Protein AF-A0A659UDJ1-F1 (afdb_monomer_lite)

Foldseek 3Di:
DADLQDLVRADADDPVLLVVLLVLLVVCVVVVPDDDAAEFASHRNGQSSCCNNPVDGHDHDNLRPDADPDPVVNVVSVVVVVCVVVPDPDDD

Radius of gyration: 14.81 Å; chains: 1; bounding box: 31×36×40 Å

Sequence (92 aa):
NFDIGNCATQLNLSERGKQEASRIGALFAARAAPIDHVLSSRYCRCLDTARIAFEAEPQPFAPLDLLKTDPSEKAAQIAAIMKEIRGYSGSD

Secondary structure (DSSP, 8-state):
---TT-GGGS-PPPHHHHHHHHHHHHHHHTTT------EE-SSHHHHHHHHHHHSSPPEE-GGGSS--SSHHHHHHHHHHHHHHHHH-----

pLDDT: mean 95.32, std 6.84, range [51.41, 98.69]

Structure (mmCIF, N/CA/C/O backbone):
data_AF-A0A659UDJ1-F1
#
_entry.id   AF-A0A659UDJ1-F1
#
loop_
_atom_site.group_PDB
_atom_site.id
_atom_site.type_symbol
_atom_site.label_atom_id
_atom_site.label_alt_id
_atom_site.label_comp_id
_atom_site.label_asym_id
_atom_site.label_entity_id
_atom_site.label_seq_id
_atom_site.pdbx_PDB_ins_code
_atom_site.Cartn_x
_atom_site.Cartn_y
_atom_site.Cartn_z
_atom_site.occupancy
_atom_site.B_iso_or_equiv
_atom_site.auth_seq_id
_atom_site.auth_comp_id
_atom_site.auth_asym_id
_atom_site.auth_atom_id
_atom_site.pdbx_PDB_model_num
ATOM 1 N N . ASN A 1 1 ? 8.702 -2.823 -19.928 1.00 87.75 1 ASN A N 1
ATOM 2 C CA . ASN A 1 1 ? 7.794 -1.669 -19.776 1.00 87.75 1 ASN A CA 1
ATOM 3 C C . ASN A 1 1 ? 7.066 -1.831 -18.452 1.00 87.75 1 ASN A C 1
ATOM 5 O O . ASN A 1 1 ? 6.665 -2.954 -18.178 1.00 87.75 1 ASN A O 1
ATOM 9 N N . PHE A 1 2 ? 6.970 -0.787 -17.631 1.00 95.50 2 PHE A N 1
ATOM 10 C CA . PHE A 1 2 ? 6.289 -0.830 -16.330 1.00 95.50 2 PHE A CA 1
ATOM 11 C C . PHE A 1 2 ? 4.840 -0.353 -16.482 1.00 95.50 2 PHE A C 1
ATOM 13 O O . PHE A 1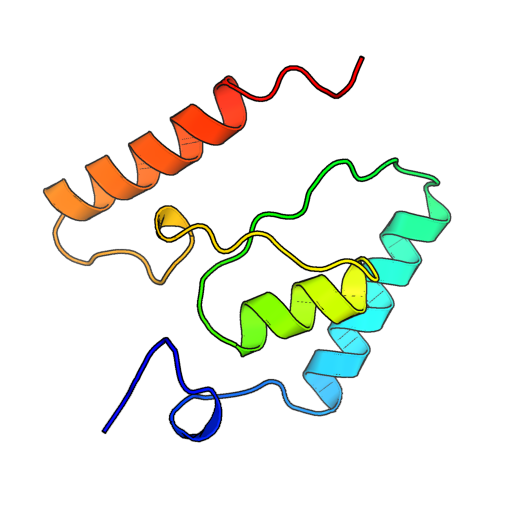 2 ? 4.602 0.636 -17.171 1.00 95.50 2 PHE A O 1
ATOM 20 N N . ASP A 1 3 ? 3.902 -1.022 -15.813 1.00 96.56 3 ASP A N 1
ATOM 21 C CA . ASP A 1 3 ? 2.494 -0.636 -15.730 1.00 96.56 3 ASP A CA 1
ATOM 22 C C . ASP A 1 3 ? 1.972 -0.838 -14.296 1.00 96.56 3 ASP A C 1
ATOM 24 O O . ASP A 1 3 ? 2.018 -1.933 -13.725 1.00 96.56 3 ASP A O 1
ATOM 28 N N . ILE A 1 4 ? 1.452 0.242 -13.708 1.00 96.31 4 ILE A N 1
ATOM 29 C CA . ILE A 1 4 ? 0.927 0.252 -12.340 1.00 96.31 4 ILE A CA 1
ATOM 30 C C . ILE A 1 4 ? -0.304 -0.656 -12.174 1.00 96.31 4 ILE A C 1
ATOM 32 O O . ILE A 1 4 ? -0.532 -1.160 -11.079 1.00 96.31 4 ILE A O 1
ATOM 36 N N . GLY A 1 5 ? -1.061 -0.907 -13.246 1.00 95.69 5 GLY A N 1
ATOM 37 C CA . GLY A 1 5 ? -2.216 -1.807 -13.247 1.00 95.69 5 GLY A CA 1
ATOM 38 C C . GLY A 1 5 ? -1.871 -3.275 -13.512 1.00 95.69 5 GLY A C 1
ATOM 39 O O . GLY A 1 5 ? -2.743 -4.131 -13.385 1.00 95.69 5 GLY A O 1
ATOM 40 N N . ASN A 1 6 ? -0.620 -3.591 -13.866 1.00 97.38 6 ASN A N 1
ATOM 41 C CA . ASN A 1 6 ? -0.206 -4.944 -14.234 1.00 97.38 6 ASN A CA 1
ATOM 42 C C . ASN A 1 6 ? 0.951 -5.449 -13.362 1.00 97.38 6 ASN A C 1
ATOM 44 O O . ASN A 1 6 ? 2.123 -5.157 -13.619 1.00 97.38 6 ASN A O 1
ATOM 48 N N . CYS A 1 7 ? 0.626 -6.291 -12.377 1.00 97.00 7 CYS A N 1
ATOM 49 C CA . CYS A 1 7 ? 1.595 -6.857 -11.436 1.00 97.00 7 CYS A CA 1
ATOM 50 C C . CYS A 1 7 ? 2.709 -7.682 -12.097 1.00 97.00 7 CYS A C 1
ATOM 52 O O . CYS A 1 7 ? 3.796 -7.785 -11.532 1.00 97.00 7 CYS A O 1
ATOM 54 N N . ALA A 1 8 ? 2.500 -8.235 -13.298 1.00 97.44 8 ALA A N 1
ATOM 55 C CA . ALA A 1 8 ? 3.547 -8.974 -14.013 1.00 97.44 8 ALA A CA 1
ATOM 56 C C . ALA A 1 8 ? 4.717 -8.074 -14.454 1.00 97.44 8 ALA A C 1
ATOM 58 O O . ALA A 1 8 ? 5.798 -8.565 -14.768 1.00 97.44 8 ALA A O 1
ATOM 59 N N . THR A 1 9 ? 4.511 -6.754 -14.467 1.00 97.94 9 THR A N 1
ATOM 60 C CA . THR A 1 9 ? 5.529 -5.761 -14.835 1.00 97.94 9 THR A CA 1
ATOM 61 C C . THR A 1 9 ? 6.213 -5.109 -13.629 1.00 97.94 9 THR A C 1
ATOM 63 O O . THR A 1 9 ? 7.050 -4.220 -13.802 1.00 97.94 9 THR A O 1
ATOM 66 N N . GLN A 1 10 ? 5.858 -5.520 -12.406 1.00 97.44 10 GLN A N 1
ATOM 67 C CA . GLN A 1 10 ? 6.292 -4.889 -11.160 1.00 97.44 10 GLN A CA 1
ATOM 68 C C . GLN A 1 10 ? 7.192 -5.802 -10.323 1.00 97.44 10 GLN A C 1
ATOM 70 O O . GLN A 1 10 ? 7.242 -7.017 -10.504 1.00 97.44 10 GLN A O 1
ATOM 75 N N . LEU A 1 11 ? 7.870 -5.202 -9.340 1.00 96.00 11 LEU A N 1
ATOM 76 C CA . LEU A 1 11 ? 8.482 -5.951 -8.249 1.00 96.00 11 LEU A CA 1
ATOM 77 C C . LEU A 1 11 ? 7.399 -6.348 -7.235 1.00 96.00 11 LEU A C 1
ATOM 79 O O . LEU A 1 11 ? 6.859 -5.487 -6.530 1.00 96.00 11 LEU A O 1
ATOM 83 N N . ASN A 1 12 ? 7.116 -7.646 -7.171 1.00 97.75 12 ASN A N 1
ATOM 84 C CA . ASN A 1 12 ? 6.113 -8.235 -6.285 1.00 97.75 12 ASN A CA 1
ATOM 85 C C . ASN A 1 12 ? 6.730 -8.705 -4.960 1.00 97.75 12 ASN A C 1
ATOM 87 O O . ASN A 1 12 ? 7.954 -8.748 -4.806 1.00 97.75 12 ASN A O 1
ATOM 91 N N . LEU A 1 13 ? 5.880 -9.047 -3.988 1.00 97.62 13 LEU A N 1
ATOM 92 C CA . LEU A 1 13 ? 6.343 -9.600 -2.717 1.00 97.62 13 LEU A CA 1
ATOM 93 C C . LEU A 1 13 ? 7.076 -10.927 -2.921 1.00 97.62 13 LEU A C 1
ATOM 95 O O . LEU A 1 13 ? 6.624 -11.806 -3.654 1.00 97.62 13 LEU A O 1
ATOM 99 N N . SER A 1 14 ? 8.174 -11.089 -2.190 1.00 98.44 14 SER A N 1
ATOM 100 C CA . SER A 1 14 ? 8.788 -12.395 -1.978 1.00 98.44 14 SER A CA 1
ATOM 101 C C . SER A 1 14 ? 7.967 -13.218 -0.982 1.00 98.44 14 SER A C 1
ATOM 103 O O . SER A 1 14 ? 7.173 -12.675 -0.214 1.00 98.44 14 SER A O 1
ATOM 105 N N . GLU A 1 15 ? 8.222 -14.525 -0.916 1.00 98.44 15 GLU A N 1
ATOM 106 C CA . GLU A 1 15 ? 7.615 -15.394 0.103 1.00 98.44 15 GLU A CA 1
ATOM 107 C C . GLU A 1 15 ? 7.910 -14.912 1.530 1.00 98.44 15 GLU A C 1
ATOM 109 O O . GLU A 1 15 ? 7.030 -14.911 2.389 1.00 98.44 15 GLU A O 1
ATOM 114 N N . ARG A 1 16 ? 9.124 -14.403 1.774 1.00 98.56 16 ARG A N 1
ATOM 115 C CA . ARG A 1 16 ? 9.470 -13.769 3.052 1.00 98.56 16 ARG A CA 1
ATOM 116 C C . ARG A 1 16 ? 8.589 -12.547 3.334 1.00 98.56 16 ARG A C 1
ATOM 118 O O . ARG A 1 16 ? 8.095 -12.415 4.449 1.00 98.56 16 ARG A O 1
ATOM 125 N N . GLY A 1 17 ? 8.367 -11.689 2.338 1.00 98.44 17 GLY A N 1
ATOM 126 C CA . GLY A 1 17 ? 7.510 -10.510 2.481 1.00 98.44 17 GLY A CA 1
ATOM 127 C C . GLY A 1 17 ? 6.054 -10.872 2.792 1.00 98.44 17 GLY A C 1
ATOM 128 O O . GLY A 1 17 ? 5.431 -10.237 3.637 1.00 98.44 17 GLY A O 1
ATOM 129 N N . LYS A 1 18 ? 5.533 -11.952 2.196 1.00 98.62 18 LYS A N 1
ATOM 130 C CA . LYS A 1 18 ? 4.195 -12.481 2.517 1.00 98.62 18 LYS A CA 1
ATOM 131 C C . LYS A 1 18 ? 4.104 -12.988 3.962 1.00 98.62 18 LYS A C 1
ATOM 133 O O . LYS A 1 18 ? 3.122 -12.720 4.654 1.00 98.62 18 LYS A O 1
ATOM 138 N N . GLN A 1 19 ? 5.141 -13.675 4.446 1.00 98.69 19 GLN A N 1
ATOM 139 C CA . GLN A 1 19 ? 5.210 -14.117 5.845 1.00 98.69 19 GLN A CA 1
ATOM 140 C C . GLN A 1 19 ? 5.277 -12.931 6.815 1.00 98.69 19 GLN A C 1
ATOM 142 O O . GLN A 1 19 ? 4.632 -12.951 7.860 1.00 98.69 19 GLN A O 1
ATOM 147 N N . GLU A 1 20 ? 6.042 -11.889 6.483 1.00 98.50 20 GLU A N 1
ATOM 148 C CA . GLU A 1 20 ? 6.116 -10.661 7.280 1.00 98.50 20 GLU A CA 1
ATOM 149 C C . GLU A 1 20 ? 4.762 -9.932 7.314 1.00 98.50 20 GLU A C 1
ATOM 151 O O . GLU A 1 20 ? 4.315 -9.556 8.396 1.00 98.50 20 GLU A O 1
ATOM 156 N N . ALA A 1 21 ? 4.054 -9.837 6.183 1.00 98.56 21 ALA A N 1
ATOM 157 C CA . ALA A 1 21 ? 2.693 -9.296 6.125 1.00 98.56 21 ALA A CA 1
ATOM 158 C C . ALA A 1 21 ? 1.710 -10.085 7.010 1.00 98.56 21 ALA A C 1
ATOM 160 O O . ALA A 1 21 ? 0.952 -9.491 7.774 1.00 98.56 21 ALA A O 1
ATOM 161 N N . SER A 1 22 ? 1.789 -11.420 6.997 1.00 98.44 22 SER A N 1
ATOM 162 C CA . SER A 1 22 ? 0.941 -12.275 7.848 1.00 98.44 22 SER A CA 1
ATOM 163 C C . SER A 1 22 ? 1.183 -12.013 9.342 1.00 98.44 22 SER A C 1
ATOM 165 O O . SER A 1 22 ? 0.250 -11.977 10.141 1.00 98.44 22 SER A O 1
ATOM 167 N N . ARG A 1 23 ? 2.444 -11.778 9.742 1.00 98.06 23 ARG A N 1
ATOM 168 C CA . ARG A 1 23 ? 2.788 -11.435 11.135 1.00 98.06 23 ARG A CA 1
ATOM 169 C C . ARG A 1 23 ? 2.238 -10.073 11.550 1.00 98.06 23 ARG A C 1
ATOM 171 O O . ARG A 1 23 ? 1.837 -9.928 12.700 1.00 98.06 23 ARG A O 1
ATOM 178 N N . ILE A 1 24 ? 2.213 -9.093 10.643 1.00 96.44 24 ILE A N 1
ATOM 179 C CA . ILE A 1 24 ? 1.569 -7.797 10.903 1.00 96.44 24 ILE A CA 1
ATOM 180 C C . ILE A 1 24 ? 0.093 -8.030 11.230 1.00 96.44 24 ILE A C 1
ATOM 182 O O . ILE A 1 24 ? -0.367 -7.574 12.274 1.00 96.44 24 ILE A O 1
ATOM 186 N N . GLY A 1 25 ? -0.612 -8.813 10.411 1.00 96.06 25 GLY A N 1
ATOM 187 C CA . GLY A 1 25 ? -2.018 -9.138 10.647 1.00 96.06 25 GLY A CA 1
ATOM 188 C C . GLY A 1 25 ? -2.286 -9.793 11.995 1.00 96.06 25 GLY A C 1
ATOM 189 O O . GLY A 1 25 ? -3.129 -9.325 12.760 1.00 96.06 25 GLY A O 1
ATOM 190 N N . ALA A 1 26 ? -1.483 -10.796 12.357 1.00 96.50 26 ALA A N 1
ATOM 191 C CA . ALA A 1 26 ? -1.584 -11.454 13.659 1.00 96.50 26 ALA A CA 1
ATOM 192 C C . ALA A 1 26 ? -1.436 -10.471 14.841 1.00 96.50 26 ALA A C 1
ATOM 194 O O . ALA A 1 26 ? -2.115 -10.615 15.857 1.00 96.50 26 ALA A O 1
ATOM 195 N N . LEU A 1 27 ? -0.584 -9.445 14.716 1.00 95.31 27 LEU A N 1
ATOM 196 C CA . LEU A 1 27 ? -0.413 -8.417 15.750 1.00 95.31 27 LEU A CA 1
ATOM 197 C C . LEU A 1 27 ? -1.621 -7.476 15.867 1.00 95.31 27 LEU A C 1
ATOM 199 O O . LEU A 1 27 ? -1.916 -7.024 16.977 1.00 95.31 27 LEU A O 1
ATOM 203 N N . PHE A 1 28 ? -2.300 -7.170 14.761 1.00 94.19 28 PHE A N 1
ATOM 204 C CA . PHE A 1 28 ? -3.545 -6.396 14.775 1.00 94.19 28 PHE A CA 1
ATOM 205 C C . PHE A 1 28 ? -4.698 -7.219 15.360 1.00 94.19 28 PHE A C 1
ATOM 207 O O . PHE A 1 28 ? -5.367 -6.756 16.286 1.00 94.19 28 PHE A O 1
ATOM 214 N N . ALA A 1 29 ? -4.857 -8.467 14.910 1.00 91.88 29 ALA A N 1
ATOM 215 C CA . ALA A 1 29 ? -5.877 -9.388 15.406 1.00 91.88 29 ALA A CA 1
ATOM 216 C C . ALA A 1 29 ? -5.753 -9.627 16.921 1.00 91.88 29 ALA A C 1
ATOM 218 O O . ALA A 1 29 ? -6.744 -9.564 17.644 1.00 91.88 29 ALA A O 1
ATOM 219 N N . ALA A 1 30 ? -4.527 -9.795 17.432 1.00 95.31 30 ALA A N 1
ATOM 220 C CA . ALA A 1 30 ? -4.267 -9.974 18.863 1.00 95.31 30 ALA A CA 1
ATOM 221 C C . ALA A 1 30 ? -4.709 -8.785 19.737 1.00 95.31 30 ALA A C 1
ATOM 223 O O . ALA A 1 30 ? -4.871 -8.940 20.946 1.00 95.31 30 ALA A O 1
ATOM 224 N N . ARG A 1 31 ? -4.887 -7.595 19.151 1.00 94.00 31 ARG A N 1
ATOM 225 C CA . ARG A 1 31 ? -5.353 -6.388 19.851 1.00 94.00 31 ARG A CA 1
ATOM 226 C C . ARG A 1 31 ? -6.857 -6.162 19.720 1.00 94.00 31 ARG A C 1
ATOM 228 O O . ARG A 1 31 ? -7.343 -5.190 20.286 1.00 94.00 31 ARG A O 1
ATOM 235 N N . ALA A 1 32 ? -7.565 -7.015 18.972 1.00 87.50 32 ALA A N 1
ATOM 236 C CA . ALA A 1 32 ? -8.969 -6.827 18.607 1.00 87.50 32 ALA A CA 1
ATOM 237 C C . ALA A 1 32 ? -9.257 -5.405 18.083 1.00 87.50 32 ALA A C 1
ATOM 239 O O . ALA A 1 32 ? -10.314 -4.837 18.347 1.00 87.50 32 ALA A O 1
ATOM 240 N N . ALA A 1 33 ? -8.287 -4.808 17.380 1.00 83.19 33 ALA A N 1
ATOM 241 C CA . ALA A 1 33 ? -8.428 -3.466 16.838 1.00 83.19 33 ALA A CA 1
ATOM 242 C C . ALA A 1 33 ? -9.370 -3.524 15.623 1.00 83.19 33 ALA A C 1
ATOM 244 O O . ALA A 1 33 ? -9.021 -4.194 14.647 1.00 83.19 33 ALA A O 1
ATOM 245 N N . PRO A 1 34 ? -10.543 -2.864 15.658 1.00 86.00 34 PRO A N 1
ATOM 246 C CA .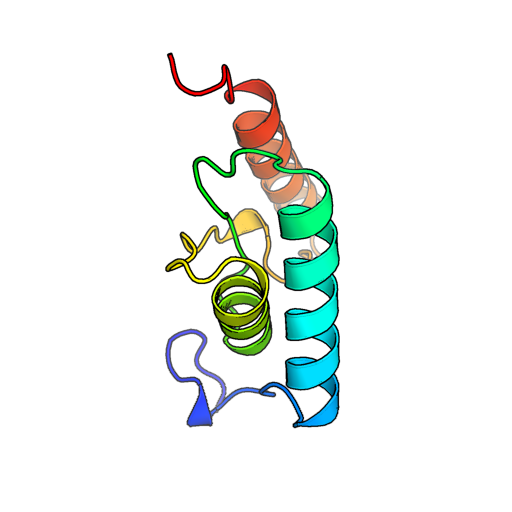 PRO A 1 34 ? -11.428 -2.826 14.504 1.00 86.00 34 PRO A CA 1
ATOM 247 C C . PRO A 1 34 ? -10.745 -2.068 13.363 1.00 86.00 34 PRO A C 1
ATOM 249 O O . PRO A 1 34 ? -10.189 -0.986 13.564 1.00 86.00 34 PRO A O 1
ATOM 252 N N . ILE A 1 35 ? -10.776 -2.660 12.172 1.00 89.31 35 ILE A N 1
ATOM 253 C CA . ILE A 1 35 ? -10.277 -2.051 10.941 1.00 89.31 35 ILE A CA 1
ATOM 254 C C . ILE A 1 35 ? -11.489 -1.744 10.069 1.00 89.31 35 ILE A C 1
ATOM 256 O O . ILE A 1 35 ? -12.198 -2.660 9.667 1.00 89.31 35 ILE A O 1
ATOM 260 N N . ASP A 1 36 ? -11.720 -0.461 9.804 1.00 90.19 36 ASP A N 1
ATOM 261 C CA . ASP A 1 36 ? -12.806 0.007 8.938 1.00 90.19 36 ASP A CA 1
ATOM 262 C C . ASP A 1 36 ? -12.431 -0.205 7.462 1.00 90.19 36 ASP A C 1
ATOM 264 O O . ASP A 1 36 ? -13.002 -1.031 6.752 1.00 90.19 36 ASP A O 1
ATOM 268 N N . HIS A 1 37 ? -11.375 0.474 7.019 1.00 91.31 37 HIS A N 1
ATOM 269 C CA . HIS A 1 37 ? -10.846 0.349 5.670 1.00 91.31 37 HIS A CA 1
ATOM 270 C C . HIS A 1 37 ? -9.323 0.447 5.669 1.00 91.31 37 HIS A C 1
ATOM 272 O O . HIS A 1 37 ? -8.704 1.076 6.528 1.00 91.31 37 HIS A O 1
ATOM 278 N N . VAL A 1 38 ? -8.709 -0.174 4.663 1.00 95.94 38 VAL A N 1
ATOM 279 C CA . VAL A 1 38 ? -7.259 -0.171 4.475 1.00 95.94 38 VAL A CA 1
ATOM 280 C C . VAL A 1 38 ? -6.930 0.586 3.201 1.00 95.94 38 VAL A C 1
ATOM 282 O O . VAL A 1 38 ? -7.203 0.106 2.105 1.00 95.94 38 VAL A O 1
ATOM 285 N N . LEU A 1 39 ? -6.319 1.760 3.334 1.00 97.75 39 LEU A N 1
ATOM 286 C CA . LEU A 1 39 ? -5.763 2.487 2.196 1.00 97.75 39 LEU A CA 1
ATOM 287 C C . LEU A 1 39 ? -4.353 1.978 1.906 1.00 97.75 39 LEU A C 1
ATOM 289 O O . LEU A 1 39 ? -3.543 1.805 2.817 1.00 97.75 39 LEU A O 1
ATOM 293 N N . SER A 1 40 ? -4.032 1.765 0.634 1.00 98.31 40 SER A N 1
ATOM 294 C CA . SER A 1 40 ? -2.695 1.325 0.237 1.00 98.31 40 SER A CA 1
ATOM 295 C C . SER A 1 40 ? -2.237 2.009 -1.040 1.00 98.31 40 SER A C 1
ATOM 297 O O . SER A 1 40 ? -3.034 2.466 -1.856 1.00 98.31 40 SER A O 1
ATOM 299 N N . SER A 1 41 ? -0.924 2.067 -1.226 1.00 98.31 41 SER A N 1
ATOM 300 C CA . SER A 1 41 ? -0.343 2.434 -2.512 1.00 98.31 41 SER A CA 1
ATOM 301 C C . SER A 1 41 ? -0.809 1.477 -3.614 1.00 98.31 41 SER A C 1
ATOM 303 O O . SER A 1 41 ? -1.034 0.294 -3.371 1.00 98.31 41 SER A O 1
ATOM 305 N N . ARG A 1 42 ? -0.878 1.966 -4.855 1.00 98.25 42 ARG A N 1
ATOM 306 C CA . ARG A 1 42 ? -1.304 1.192 -6.029 1.00 98.25 42 ARG A CA 1
ATOM 307 C C . ARG A 1 42 ? -0.310 0.109 -6.464 1.00 98.25 42 ARG A C 1
ATOM 309 O O . ARG A 1 42 ? -0.651 -0.707 -7.311 1.00 98.25 42 ARG A O 1
ATOM 316 N N . TYR A 1 43 ? 0.912 0.081 -5.930 1.00 98.38 43 TYR A N 1
ATOM 317 C CA . TYR A 1 43 ? 1.878 -0.972 -6.264 1.00 98.38 43 TYR A CA 1
ATOM 318 C C . TYR A 1 43 ? 1.420 -2.332 -5.729 1.00 98.38 43 TYR A C 1
ATOM 320 O O . TYR A 1 43 ? 1.068 -2.448 -4.554 1.00 98.38 43 TYR A O 1
ATOM 328 N N . CYS A 1 44 ? 1.535 -3.385 -6.543 1.00 98.19 44 CYS A N 1
ATOM 329 C CA . CYS A 1 44 ? 1.000 -4.705 -6.195 1.00 98.19 44 CYS A CA 1
ATOM 330 C C . CYS A 1 44 ? 1.558 -5.251 -4.878 1.00 98.19 44 CYS A C 1
ATOM 332 O O . CYS A 1 44 ? 0.796 -5.721 -4.047 1.00 98.19 44 CYS A O 1
ATOM 334 N N . ARG A 1 45 ? 2.856 -5.071 -4.599 1.00 98.19 45 ARG A N 1
ATOM 335 C CA . ARG A 1 45 ? 3.451 -5.479 -3.311 1.00 98.19 45 ARG A CA 1
ATOM 336 C C . ARG A 1 45 ? 2.812 -4.807 -2.085 1.00 98.19 45 ARG A C 1
ATOM 338 O O . ARG A 1 45 ? 2.772 -5.412 -1.017 1.00 98.19 45 ARG A O 1
ATOM 345 N N . CYS A 1 46 ? 2.337 -3.568 -2.217 1.00 98.38 46 CYS A N 1
ATOM 346 C CA . CYS A 1 46 ? 1.668 -2.834 -1.142 1.00 98.38 46 CYS A CA 1
ATOM 347 C C . CYS A 1 46 ? 0.217 -3.300 -0.989 1.00 98.38 46 CYS A C 1
ATOM 349 O O . CYS A 1 46 ? -0.242 -3.494 0.137 1.00 98.38 46 CYS A O 1
ATOM 351 N N . LEU A 1 47 ? -0.479 -3.526 -2.107 1.00 98.50 47 LEU A N 1
ATOM 352 C CA . LEU A 1 47 ? -1.825 -4.102 -2.107 1.00 98.50 47 LEU A CA 1
ATOM 353 C C . LEU A 1 47 ? -1.812 -5.515 -1.508 1.00 98.50 47 LEU A C 1
ATOM 355 O O . LEU A 1 47 ? -2.576 -5.797 -0.595 1.00 98.50 47 LEU A O 1
ATOM 359 N N . ASP A 1 48 ? -0.885 -6.371 -1.932 1.00 98.44 48 ASP A N 1
ATOM 360 C CA . ASP A 1 48 ? -0.742 -7.738 -1.425 1.00 98.44 48 ASP A CA 1
ATOM 361 C C . ASP A 1 48 ? -0.379 -7.764 0.062 1.00 98.44 48 ASP A C 1
ATOM 363 O O . ASP A 1 48 ? -0.917 -8.576 0.807 1.00 98.44 48 ASP A O 1
ATOM 367 N N . THR A 1 49 ? 0.483 -6.849 0.522 1.00 98.62 49 THR A N 1
ATOM 368 C CA . THR A 1 49 ? 0.790 -6.721 1.958 1.00 98.62 49 THR A CA 1
ATOM 369 C C . THR A 1 49 ? -0.477 -6.423 2.754 1.00 98.62 49 THR A C 1
ATOM 371 O O . THR A 1 49 ? -0.718 -7.065 3.772 1.00 98.62 49 THR A O 1
ATOM 374 N N . ALA A 1 50 ? -1.296 -5.478 2.285 1.00 98.19 50 ALA A N 1
ATOM 375 C CA . ALA A 1 50 ? -2.546 -5.113 2.940 1.00 98.19 50 ALA A CA 1
ATOM 376 C C . ALA A 1 50 ? -3.580 -6.253 2.909 1.00 98.19 50 ALA A C 1
ATOM 378 O O . ALA A 1 50 ? -4.156 -6.561 3.949 1.00 98.19 50 ALA A O 1
ATOM 379 N N . ARG A 1 51 ? -3.748 -6.934 1.766 1.00 98.12 51 ARG A N 1
ATOM 380 C CA . ARG A 1 51 ? -4.633 -8.108 1.645 1.00 98.12 51 ARG A CA 1
ATOM 381 C C . ARG A 1 51 ? -4.251 -9.217 2.615 1.00 98.12 51 ARG A C 1
ATOM 383 O O . ARG A 1 51 ? -5.117 -9.792 3.257 1.00 98.12 51 ARG A O 1
ATOM 390 N N . ILE A 1 52 ? -2.956 -9.510 2.727 1.00 98.44 52 ILE A N 1
ATOM 391 C CA . ILE A 1 52 ? -2.459 -10.563 3.618 1.00 98.44 52 ILE A CA 1
ATOM 392 C C . ILE A 1 52 ? -2.594 -10.149 5.086 1.00 98.44 52 ILE A C 1
ATOM 394 O O . ILE A 1 52 ? -2.998 -10.960 5.909 1.00 98.44 52 ILE A O 1
ATOM 398 N N . ALA A 1 53 ? -2.228 -8.913 5.433 1.00 98.06 53 ALA A N 1
ATOM 399 C CA . ALA A 1 53 ? -2.217 -8.470 6.824 1.00 98.06 53 ALA A CA 1
ATOM 400 C C . ALA A 1 53 ? -3.626 -8.255 7.393 1.00 98.06 53 ALA A C 1
ATOM 402 O O . ALA A 1 53 ? -3.841 -8.483 8.576 1.00 98.06 53 ALA A O 1
ATOM 403 N N . PHE A 1 54 ? -4.578 -7.795 6.587 1.00 96.38 54 PHE A N 1
ATOM 404 C CA . PHE A 1 54 ? -5.896 -7.397 7.088 1.00 96.38 54 PHE A CA 1
ATOM 405 C C . PHE A 1 54 ? -7.036 -8.271 6.568 1.00 96.38 54 PHE A C 1
ATOM 407 O O . PHE A 1 54 ? -8.183 -8.009 6.910 1.00 96.38 54 PHE A O 1
ATOM 414 N N . GLU A 1 55 ? -6.729 -9.285 5.749 1.00 94.75 55 GLU A N 1
ATOM 415 C CA . GLU A 1 55 ? -7.703 -10.218 5.160 1.00 94.75 55 GLU A CA 1
ATOM 416 C C . GLU A 1 55 ? -8.884 -9.500 4.470 1.00 94.75 55 GLU A C 1
ATOM 418 O O . GLU A 1 55 ? -10.007 -9.995 4.421 1.00 94.75 55 GLU A O 1
ATOM 423 N N . ALA A 1 56 ? -8.613 -8.317 3.911 1.00 92.88 56 ALA A N 1
ATOM 424 C CA . ALA A 1 56 ? -9.584 -7.433 3.278 1.00 92.88 56 ALA A CA 1
ATOM 425 C C . ALA A 1 56 ? -9.005 -6.822 1.997 1.00 92.88 56 ALA A C 1
ATOM 427 O O . ALA A 1 56 ? -7.788 -6.669 1.861 1.00 92.88 56 ALA A O 1
ATOM 428 N N . GLU A 1 57 ? -9.873 -6.446 1.054 1.00 96.81 57 GLU A N 1
ATOM 429 C CA . GLU A 1 57 ? -9.437 -5.766 -0.167 1.00 96.81 57 GLU A CA 1
ATOM 430 C C . GLU A 1 57 ? -9.079 -4.302 0.152 1.00 96.81 57 GLU A C 1
ATOM 432 O O . GLU A 1 57 ? -9.954 -3.535 0.565 1.00 96.81 57 GLU A O 1
ATOM 437 N N . PRO A 1 58 ? -7.810 -3.885 -0.015 1.00 97.81 58 PRO A N 1
ATOM 438 C CA . PRO A 1 58 ? -7.415 -2.513 0.246 1.00 97.81 58 PRO A CA 1
ATOM 439 C C . PRO A 1 58 ? -7.953 -1.575 -0.830 1.00 97.81 58 PRO A C 1
ATOM 441 O O . PRO A 1 58 ? -8.006 -1.910 -2.012 1.00 97.81 58 PRO A O 1
ATOM 444 N N . GLN A 1 59 ? -8.255 -0.346 -0.435 1.00 97.88 59 GLN A N 1
ATOM 445 C CA . GLN A 1 59 ? -8.613 0.720 -1.355 1.00 97.88 59 GLN A CA 1
ATOM 446 C C . GLN A 1 59 ? -7.327 1.367 -1.895 1.00 97.88 59 GLN A C 1
ATOM 448 O O . GLN A 1 59 ? -6.528 1.910 -1.119 1.00 97.88 59 GLN A O 1
ATOM 453 N N . PRO A 1 60 ? -7.078 1.324 -3.216 1.00 98.12 60 PRO A N 1
ATOM 454 C CA . PRO A 1 60 ? -5.897 1.952 -3.783 1.00 98.12 60 PRO A CA 1
ATOM 455 C C . PRO A 1 60 ? -5.982 3.478 -3.664 1.00 98.12 60 PRO A C 1
ATOM 457 O O . PRO A 1 60 ? -6.894 4.110 -4.194 1.00 98.12 60 PRO A O 1
ATOM 460 N N . PHE A 1 61 ? -4.988 4.083 -3.023 1.00 98.44 61 PHE A N 1
ATOM 461 C CA . PHE A 1 61 ? -4.916 5.516 -2.774 1.00 98.44 61 PHE A CA 1
ATOM 462 C C . PHE A 1 61 ? -3.623 6.079 -3.369 1.00 98.44 61 PHE A C 1
ATOM 464 O O . PHE A 1 61 ? -2.538 5.965 -2.800 1.00 98.44 61 PHE A O 1
ATOM 471 N N . ALA A 1 62 ? -3.739 6.685 -4.555 1.00 98.19 62 ALA A N 1
ATOM 472 C CA . ALA A 1 62 ? -2.607 7.167 -5.351 1.00 98.19 62 ALA A CA 1
ATOM 473 C C . ALA A 1 62 ? -1.613 8.079 -4.599 1.00 98.19 62 ALA A C 1
ATOM 475 O O . ALA A 1 62 ? -0.415 7.974 -4.869 1.00 98.19 62 ALA A O 1
ATOM 476 N N . PRO A 1 63 ? -2.033 8.942 -3.649 1.00 98.19 63 PRO A N 1
ATOM 477 C CA . PRO A 1 63 ? -1.093 9.717 -2.849 1.00 98.19 63 PRO A CA 1
ATOM 478 C C . PRO A 1 63 ? -0.109 8.878 -2.023 1.00 98.19 63 PRO A C 1
ATOM 480 O O . PRO A 1 63 ? 0.979 9.372 -1.750 1.00 98.19 63 PRO A O 1
ATOM 483 N N . LEU A 1 64 ? -0.418 7.619 -1.687 1.00 98.31 64 LEU A N 1
ATOM 484 C CA . LEU A 1 64 ? 0.505 6.710 -0.987 1.00 98.31 64 LEU A CA 1
ATOM 485 C C . LEU A 1 64 ? 1.546 6.048 -1.901 1.00 98.31 64 LEU A C 1
ATOM 487 O O . LEU A 1 64 ? 2.396 5.303 -1.415 1.00 98.31 64 LEU A O 1
A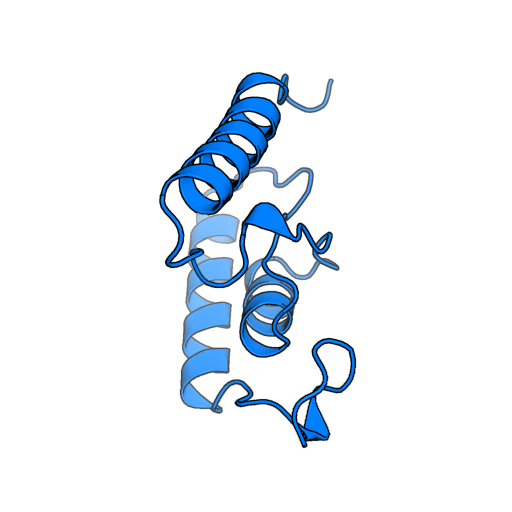TOM 491 N N . ASP A 1 65 ? 1.507 6.296 -3.211 1.00 97.94 65 ASP A N 1
ATOM 492 C CA . ASP A 1 65 ? 2.563 5.848 -4.119 1.00 97.94 65 ASP A CA 1
ATOM 493 C C . ASP A 1 65 ? 3.920 6.489 -3.801 1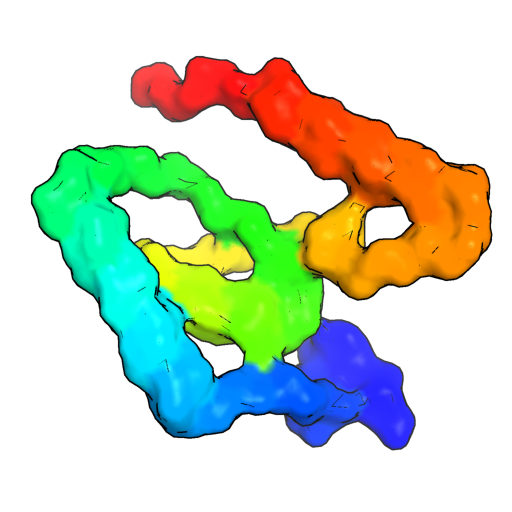.00 97.94 65 ASP A C 1
ATOM 495 O O . ASP A 1 65 ? 4.039 7.377 -2.956 1.00 97.94 65 ASP A O 1
ATOM 499 N N . LEU A 1 66 ? 4.964 6.041 -4.510 1.00 96.56 66 LEU A N 1
ATOM 500 C CA . LEU A 1 66 ? 6.313 6.594 -4.381 1.00 96.56 66 LEU A CA 1
ATOM 501 C C . LEU A 1 66 ? 6.286 8.126 -4.378 1.00 96.56 66 LEU A C 1
ATOM 503 O O . LEU A 1 66 ? 5.640 8.754 -5.225 1.00 96.56 66 LEU A O 1
ATOM 507 N N . LEU A 1 67 ? 7.003 8.702 -3.410 1.00 96.00 67 LEU A N 1
ATOM 508 C CA . LEU A 1 67 ? 7.077 10.144 -3.230 1.00 96.00 67 LEU A CA 1
ATOM 509 C C . LEU A 1 67 ? 7.566 10.821 -4.507 1.00 96.00 67 LEU A C 1
ATOM 511 O O . LEU A 1 67 ? 8.559 10.404 -5.108 1.00 96.00 67 LEU A O 1
ATOM 515 N N . LYS A 1 68 ? 6.876 11.893 -4.892 1.00 97.06 68 LYS A N 1
ATOM 516 C CA . LYS A 1 68 ? 7.291 12.732 -6.015 1.00 97.06 68 LYS A CA 1
ATOM 517 C C . LYS A 1 68 ? 8.605 13.441 -5.699 1.00 97.06 68 LYS A C 1
ATOM 519 O O . LYS A 1 68 ? 8.880 13.806 -4.554 1.00 97.06 68 LYS A O 1
ATOM 524 N N . THR A 1 69 ? 9.426 13.610 -6.731 1.00 97.19 69 THR A N 1
ATOM 525 C CA . THR A 1 69 ? 10.711 14.313 -6.638 1.00 97.19 69 THR A CA 1
ATOM 526 C C . THR A 1 69 ? 10.543 15.81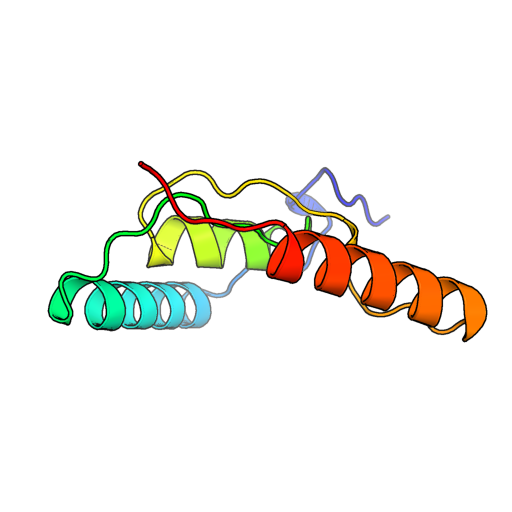8 -6.787 1.00 97.19 69 THR A C 1
ATOM 528 O O . THR A 1 69 ? 11.308 16.569 -6.188 1.00 97.19 69 THR A O 1
ATOM 531 N N . ASP A 1 70 ? 9.540 16.256 -7.553 1.00 98.06 70 ASP A N 1
ATOM 532 C CA . ASP A 1 70 ? 9.190 17.667 -7.650 1.00 98.06 70 ASP A CA 1
ATOM 533 C C . ASP A 1 70 ? 8.619 18.175 -6.308 1.00 98.06 70 ASP A C 1
ATOM 535 O O . ASP A 1 70 ? 7.712 17.542 -5.752 1.00 98.06 70 ASP A O 1
ATOM 539 N N . PRO A 1 71 ? 9.121 19.298 -5.760 1.00 97.88 71 PRO A N 1
ATOM 540 C CA . PRO A 1 71 ? 8.662 19.816 -4.474 1.00 97.88 71 PRO A CA 1
ATOM 541 C C . PRO A 1 71 ? 7.174 20.181 -4.430 1.00 97.88 71 PRO A C 1
ATOM 543 O O . PRO A 1 71 ? 6.537 19.967 -3.397 1.00 97.88 71 PRO A O 1
ATOM 546 N N . SER A 1 72 ? 6.616 20.725 -5.516 1.00 98.12 72 SER A N 1
ATOM 547 C CA . SER A 1 72 ? 5.210 21.137 -5.571 1.00 98.12 72 SER A CA 1
ATOM 548 C C . SER A 1 72 ? 4.294 19.919 -5.614 1.00 98.12 72 SER A C 1
ATOM 550 O O . SER A 1 72 ? 3.368 19.807 -4.807 1.00 98.12 72 SER A O 1
ATOM 552 N N . GLU A 1 73 ? 4.610 18.946 -6.471 1.00 98.06 73 GLU A N 1
ATOM 553 C CA . GLU A 1 73 ? 3.866 17.688 -6.538 1.00 98.06 73 GLU A CA 1
ATOM 554 C C . GLU A 1 73 ? 3.953 16.906 -5.223 1.00 98.06 73 GLU A C 1
ATOM 556 O O . GLU A 1 73 ? 2.951 16.372 -4.747 1.00 98.06 73 GLU A O 1
ATOM 561 N N . LYS A 1 74 ? 5.134 16.874 -4.591 1.00 98.19 74 LYS A N 1
ATOM 562 C CA . LYS A 1 74 ? 5.329 16.245 -3.280 1.00 98.19 74 LYS A CA 1
ATOM 563 C C . LYS A 1 74 ? 4.489 16.928 -2.202 1.00 98.19 74 LYS A C 1
ATOM 565 O O . LYS A 1 74 ? 3.878 16.244 -1.382 1.00 98.19 74 LYS A O 1
ATOM 570 N N . ALA A 1 75 ? 4.439 18.260 -2.193 1.00 98.25 75 ALA A N 1
ATOM 571 C CA . ALA A 1 75 ? 3.610 19.007 -1.252 1.00 98.25 75 ALA A CA 1
ATOM 572 C C . ALA A 1 75 ? 2.117 18.702 -1.454 1.00 98.25 75 ALA A C 1
ATOM 574 O O . ALA A 1 75 ? 1.414 18.447 -0.477 1.00 98.25 75 ALA A O 1
ATOM 575 N N . ALA A 1 76 ? 1.647 18.647 -2.704 1.00 98.25 76 ALA A N 1
ATOM 576 C CA . ALA A 1 76 ? 0.274 18.263 -3.027 1.00 98.25 76 ALA A CA 1
ATOM 577 C C . ALA A 1 76 ? -0.039 16.813 -2.611 1.00 98.25 76 ALA A C 1
ATOM 579 O O . ALA A 1 76 ? -1.094 16.550 -2.032 1.00 98.25 76 ALA A O 1
ATOM 580 N N . GLN A 1 77 ? 0.896 15.885 -2.836 1.00 98.31 77 GLN A N 1
ATOM 581 C CA . GLN A 1 77 ? 0.787 14.484 -2.425 1.00 98.31 77 GLN A CA 1
ATOM 582 C C . GLN A 1 77 ? 0.635 14.355 -0.902 1.00 98.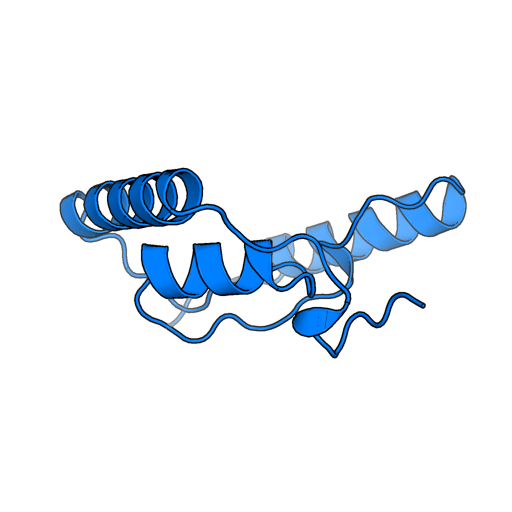31 77 GLN A C 1
ATOM 584 O O . GLN A 1 77 ? -0.292 13.701 -0.424 1.00 98.31 77 GLN A O 1
ATOM 589 N N . ILE A 1 78 ? 1.495 15.027 -0.130 1.00 98.38 78 ILE A N 1
ATOM 590 C CA . ILE A 1 78 ? 1.422 15.038 1.338 1.00 98.38 78 ILE A CA 1
ATOM 591 C C . ILE A 1 78 ? 0.127 15.707 1.812 1.00 98.38 78 ILE A C 1
ATOM 593 O O . ILE A 1 78 ? -0.522 15.202 2.726 1.00 98.38 78 ILE A O 1
ATOM 597 N N . ALA A 1 79 ? -0.284 16.814 1.189 1.00 98.44 79 ALA A N 1
ATOM 598 C CA . ALA A 1 79 ? -1.527 17.494 1.536 1.00 98.44 79 ALA A CA 1
ATOM 599 C C . ALA A 1 79 ? -2.754 16.587 1.337 1.00 98.44 79 ALA A C 1
ATOM 601 O O . ALA A 1 79 ? -3.644 16.587 2.186 1.00 98.44 79 ALA A O 1
ATOM 602 N N . ALA A 1 80 ? -2.783 15.779 0.271 1.00 98.38 80 ALA A N 1
ATOM 603 C CA . ALA A 1 80 ? -3.847 14.806 0.032 1.00 98.38 80 ALA A CA 1
ATOM 604 C C . ALA A 1 80 ? -3.881 13.700 1.102 1.00 98.38 80 ALA A C 1
ATOM 606 O O . ALA A 1 80 ? -4.955 13.397 1.615 1.00 98.38 80 ALA A O 1
ATOM 607 N N . ILE A 1 81 ? -2.720 13.161 1.504 1.00 97.94 81 ILE A N 1
ATOM 608 C CA . ILE A 1 81 ? -2.630 12.187 2.609 1.00 97.94 81 ILE A CA 1
ATOM 609 C C . ILE A 1 81 ? -3.138 12.806 3.916 1.00 97.94 81 ILE A C 1
ATOM 611 O O . ILE A 1 81 ? -3.951 12.215 4.619 1.00 97.94 81 ILE A O 1
ATOM 615 N N . MET A 1 82 ? -2.687 14.019 4.245 1.00 98.00 82 MET A N 1
ATOM 616 C CA . MET A 1 82 ? -3.095 14.692 5.479 1.00 98.00 82 MET A CA 1
ATOM 617 C C . MET A 1 82 ? -4.580 15.047 5.485 1.00 98.00 82 MET A C 1
ATOM 619 O O . MET A 1 82 ? -5.193 15.045 6.549 1.00 98.00 82 MET A O 1
ATOM 623 N N . LYS A 1 83 ? -5.158 15.368 4.324 1.00 97.88 83 LYS A N 1
ATOM 624 C CA . LYS A 1 83 ? -6.598 15.590 4.184 1.00 97.88 83 LYS A CA 1
ATOM 625 C C . LYS A 1 83 ? -7.377 14.319 4.514 1.00 97.88 83 LYS A C 1
ATOM 627 O O . LYS A 1 83 ? -8.330 14.413 5.274 1.00 97.88 83 LYS A O 1
ATOM 632 N N . GLU A 1 84 ? -6.946 13.173 3.992 1.00 96.12 84 GLU A N 1
ATOM 633 C CA . GLU A 1 84 ? -7.570 11.873 4.262 1.00 96.12 84 GLU A CA 1
ATOM 634 C C . GLU A 1 84 ? -7.519 11.529 5.756 1.00 96.12 84 GLU A C 1
ATOM 636 O O . GLU A 1 84 ? -8.550 11.318 6.385 1.00 96.12 84 GLU A O 1
ATOM 641 N N . ILE A 1 85 ? -6.332 11.615 6.368 1.00 94.94 85 ILE A N 1
ATOM 642 C CA . ILE A 1 85 ? -6.145 11.335 7.802 1.00 94.94 85 ILE A CA 1
ATOM 643 C C . ILE A 1 85 ? -7.009 12.254 8.675 1.00 94.94 85 ILE A C 1
ATOM 645 O O . ILE A 1 85 ? -7.606 11.803 9.645 1.00 94.94 85 ILE A O 1
ATOM 649 N N . ARG A 1 86 ? -7.069 13.554 8.358 1.00 95.75 86 ARG A N 1
ATOM 650 C CA . ARG A 1 86 ? -7.871 14.527 9.123 1.00 95.75 86 ARG A CA 1
ATOM 651 C C . ARG A 1 86 ? -9.372 14.391 8.877 1.00 95.75 86 ARG A C 1
ATOM 653 O O . ARG A 1 86 ? -10.146 14.873 9.695 1.00 95.75 86 ARG A O 1
ATOM 660 N N . GLY A 1 87 ? -9.763 13.826 7.737 1.00 93.94 87 GLY A N 1
ATOM 661 C CA . GLY A 1 87 ? -11.155 13.598 7.363 1.00 93.94 87 GLY A CA 1
ATOM 662 C C . GLY A 1 87 ? -11.748 12.335 7.981 1.00 93.94 87 GLY A C 1
ATOM 663 O O . GLY A 1 87 ? -12.966 12.214 8.031 1.00 93.94 87 GLY A O 1
ATOM 664 N N . TYR A 1 88 ? -10.911 11.420 8.471 1.00 91.31 88 TYR A N 1
ATOM 665 C CA . TYR A 1 88 ? -11.363 10.203 9.129 1.00 91.31 88 TYR A CA 1
ATOM 666 C C . TYR A 1 88 ? -11.976 10.512 10.502 1.00 91.31 88 TYR A C 1
ATOM 668 O O . TYR A 1 88 ? -11.276 10.911 11.434 1.00 91.31 88 TYR A O 1
ATOM 676 N N . SER A 1 89 ? -13.287 10.309 10.630 1.00 85.94 89 SER A N 1
ATOM 677 C CA . SER A 1 89 ? -14.036 10.461 11.886 1.00 85.94 89 SER A CA 1
ATOM 678 C C . SER A 1 89 ? -14.299 9.142 12.619 1.00 85.94 89 SER A C 1
ATOM 680 O O . SER A 1 89 ? -14.877 9.169 13.701 1.00 85.94 89 SER A O 1
ATOM 682 N N . GLY A 1 90 ? -13.855 8.008 12.065 1.00 78.88 90 GLY A N 1
ATOM 683 C CA . GLY A 1 90 ? -14.281 6.678 12.506 1.00 78.88 90 GLY A CA 1
ATOM 684 C C . GLY A 1 90 ? -15.598 6.246 11.858 1.00 78.88 90 GLY A C 1
ATOM 685 O O . GLY A 1 90 ? -16.332 7.076 11.320 1.00 78.88 90 GLY A O 1
ATOM 686 N N . SER A 1 91 ? -15.867 4.942 11.892 1.00 62.34 91 SER A N 1
ATOM 687 C CA . SER A 1 91 ? -17.199 4.385 11.642 1.00 62.34 91 SER A CA 1
ATOM 688 C C . SER A 1 91 ? -18.090 4.680 12.855 1.00 62.34 91 SER A C 1
ATOM 690 O O . SER A 1 91 ? -17.614 4.550 13.986 1.00 62.34 91 SER A O 1
ATOM 692 N N . ASP A 1 92 ? -19.341 5.086 12.619 1.00 51.41 92 ASP A N 1
ATOM 693 C CA . ASP A 1 92 ? -20.383 5.153 13.659 1.00 51.41 92 ASP A CA 1
ATOM 694 C C . ASP A 1 92 ? -20.599 3.790 14.350 1.00 51.41 92 ASP A C 1
ATOM 696 O O . ASP A 1 92 ? -20.513 2.746 13.656 1.00 51.41 92 ASP A O 1
#